Protein AF-B6IUE6-F1 (afdb_monomer)

Mean predicted aligned error: 10.52 Å

Structure (mmCIF, N/CA/C/O backbone):
data_AF-B6IUE6-F1
#
_entry.id   AF-B6IUE6-F1
#
loop_
_atom_site.group_PDB
_atom_site.id
_atom_site.type_symbol
_atom_site.label_atom_id
_atom_site.label_alt_id
_atom_site.label_comp_id
_atom_site.label_asym_id
_atom_site.label_entity_id
_atom_site.label_seq_id
_atom_site.pdbx_PDB_ins_code
_atom_site.Cartn_x
_atom_site.Cartn_y
_atom_site.Cartn_z
_atom_site.occupancy
_atom_site.B_iso_or_equiv
_atom_site.auth_seq_id
_atom_site.auth_comp_id
_atom_site.auth_asym_id
_atom_site.auth_atom_id
_atom_site.pdbx_PDB_model_num
ATOM 1 N N . MET A 1 1 ? -23.388 15.166 -6.221 1.00 40.94 1 MET A N 1
ATOM 2 C CA . MET A 1 1 ? -22.975 15.016 -4.808 1.00 40.94 1 MET A CA 1
ATOM 3 C C . MET A 1 1 ? -22.709 13.543 -4.560 1.00 40.94 1 MET A C 1
ATOM 5 O O . MET A 1 1 ? -23.530 12.740 -4.984 1.00 40.94 1 MET A O 1
ATOM 9 N N . ALA A 1 2 ? -21.575 13.175 -3.961 1.00 52.16 2 ALA A N 1
ATOM 10 C CA . ALA A 1 2 ? -21.320 11.782 -3.601 1.00 52.16 2 ALA A CA 1
ATOM 11 C C . ALA A 1 2 ? -22.288 11.379 -2.479 1.00 52.16 2 ALA A C 1
ATOM 13 O O . ALA A 1 2 ? -22.253 11.946 -1.390 1.00 52.16 2 ALA A O 1
ATOM 14 N N . THR A 1 3 ? -23.199 10.455 -2.763 1.00 65.00 3 THR A N 1
ATOM 15 C CA . THR A 1 3 ? -24.141 9.919 -1.778 1.00 65.00 3 THR A CA 1
ATOM 16 C C . THR A 1 3 ? -23.423 8.906 -0.896 1.00 65.00 3 THR A C 1
ATOM 18 O O . THR A 1 3 ? -23.023 7.846 -1.374 1.00 65.00 3 THR A O 1
ATOM 21 N N . VAL A 1 4 ? -23.257 9.222 0.389 1.00 70.12 4 VAL A N 1
ATOM 22 C CA . VA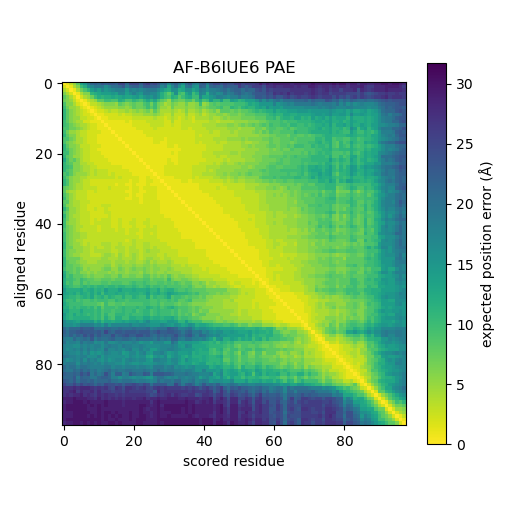L A 1 4 ? -22.738 8.274 1.382 1.00 70.12 4 VAL A CA 1
ATOM 23 C C . VAL A 1 4 ? -23.863 7.301 1.738 1.00 70.12 4 VAL A C 1
ATOM 25 O O . VAL A 1 4 ? -24.804 7.660 2.442 1.00 70.12 4 VAL A O 1
ATOM 28 N N . SER A 1 5 ? -23.803 6.077 1.211 1.00 73.69 5 SER A N 1
ATOM 29 C CA . SER A 1 5 ? -24.736 5.005 1.572 1.00 73.69 5 SER A CA 1
ATOM 30 C C . SER A 1 5 ? -24.255 4.289 2.835 1.00 73.69 5 SER A C 1
ATOM 32 O O . SER A 1 5 ? -23.085 3.918 2.921 1.00 73.69 5 SER A O 1
ATOM 34 N N . ASN A 1 6 ? -25.150 4.049 3.794 1.00 78.31 6 ASN A N 1
ATOM 35 C CA . ASN A 1 6 ? -24.846 3.217 4.958 1.00 78.31 6 ASN A CA 1
ATOM 36 C C . ASN A 1 6 ? -24.745 1.742 4.527 1.00 78.31 6 ASN A C 1
ATOM 38 O O . ASN A 1 6 ? -25.667 1.218 3.901 1.00 78.31 6 ASN A O 1
ATOM 42 N N . PHE A 1 7 ? -23.625 1.088 4.843 1.00 80.88 7 PHE A N 1
ATOM 43 C CA . PHE A 1 7 ? -23.363 -0.306 4.497 1.00 80.88 7 PHE A CA 1
ATOM 44 C C . PHE A 1 7 ? -23.061 -1.117 5.762 1.00 80.88 7 PHE A C 1
ATOM 46 O O . PHE A 1 7 ? -22.025 -0.937 6.402 1.00 80.88 7 PHE A O 1
ATOM 53 N N . ALA A 1 8 ? -23.976 -2.017 6.128 1.00 85.06 8 ALA A N 1
ATOM 54 C CA . ALA A 1 8 ? -23.838 -2.851 7.316 1.00 85.06 8 ALA A CA 1
ATOM 55 C C . ALA A 1 8 ? -22.948 -4.075 7.033 1.00 85.06 8 ALA A C 1
ATOM 57 O O . ALA A 1 8 ? -23.392 -5.069 6.459 1.00 85.06 8 ALA A O 1
ATOM 58 N N . LEU A 1 9 ? -21.687 -4.007 7.463 1.00 86.50 9 LEU A N 1
ATOM 59 C CA . LEU A 1 9 ? -20.733 -5.117 7.402 1.00 86.50 9 LEU A CA 1
ATOM 60 C C . LEU A 1 9 ? -20.879 -6.037 8.617 1.00 86.50 9 LEU A C 1
ATOM 62 O O . LEU A 1 9 ? -20.965 -5.573 9.754 1.00 86.50 9 LEU A O 1
ATOM 66 N N . ARG A 1 10 ? -20.831 -7.354 8.390 1.00 92.25 10 ARG A N 1
ATOM 67 C CA . ARG A 1 10 ? -20.633 -8.326 9.471 1.00 92.25 10 ARG A CA 1
ATOM 68 C C . ARG A 1 10 ? -19.154 -8.663 9.574 1.00 92.25 10 ARG A C 1
ATOM 70 O O . ARG A 1 10 ? -18.578 -9.214 8.643 1.00 92.25 10 ARG A O 1
ATOM 77 N N . VAL A 1 11 ? -18.566 -8.329 10.714 1.00 92.50 11 VAL A N 1
ATOM 78 C CA . VAL A 1 11 ? -17.150 -8.547 11.013 1.00 92.50 11 VAL A CA 1
ATOM 79 C C . VAL A 1 11 ? -17.060 -9.471 12.231 1.00 92.50 11 VAL A C 1
ATOM 81 O O . VAL A 1 11 ? -17.799 -9.246 13.195 1.00 92.50 11 VAL A O 1
ATOM 84 N N . PRO A 1 12 ? -16.204 -10.510 12.215 1.00 97.25 12 PRO A N 1
ATOM 85 C CA . PRO A 1 12 ? -15.981 -11.356 13.383 1.00 97.25 12 PRO A CA 1
ATOM 86 C C . PRO A 1 12 ? -15.592 -10.535 14.629 1.00 97.25 12 PRO A C 1
ATOM 88 O O . PRO A 1 12 ? -14.873 -9.543 14.490 1.00 97.25 12 PRO A O 1
ATOM 91 N N . PRO A 1 13 ? -16.009 -10.932 15.850 1.00 96.50 13 PRO A N 1
ATOM 92 C CA . PRO A 1 13 ? -15.766 -10.143 17.061 1.00 96.50 13 PRO A CA 1
ATOM 93 C C . PRO A 1 13 ? -14.290 -9.829 17.328 1.00 96.50 13 PRO A C 1
ATOM 95 O O . PRO A 1 13 ? -13.974 -8.699 17.686 1.00 96.50 13 PRO A O 1
ATOM 98 N N . SER A 1 14 ? -13.391 -10.792 17.095 1.00 97.38 14 SER A N 1
ATOM 99 C CA . SER A 1 14 ? -11.942 -10.610 17.264 1.00 97.38 14 SER A CA 1
ATOM 100 C C . SER A 1 14 ? -11.380 -9.530 16.338 1.00 97.38 14 SER A C 1
ATOM 102 O O . SER A 1 14 ? -10.647 -8.654 16.780 1.00 97.38 14 SER A O 1
ATOM 104 N N . MET A 1 15 ? -11.789 -9.529 15.068 1.00 96.31 15 MET A N 1
ATOM 105 C CA . MET A 1 15 ? -11.379 -8.504 14.103 1.00 96.31 15 MET A CA 1
ATOM 106 C C . MET A 1 15 ? -11.980 -7.136 14.430 1.00 96.31 15 MET A C 1
ATOM 108 O O . MET A 1 15 ? -11.332 -6.111 14.246 1.00 96.31 15 MET A O 1
ATOM 112 N N . MET A 1 16 ? -13.224 -7.098 14.916 1.00 96.38 16 MET A N 1
ATOM 113 C CA . MET A 1 16 ? -13.844 -5.846 15.352 1.00 96.38 16 MET A CA 1
ATOM 114 C C . MET A 1 16 ? -13.114 -5.251 16.562 1.00 96.38 16 MET A C 1
ATOM 116 O O . MET A 1 16 ? -12.995 -4.032 16.659 1.00 96.38 16 MET A O 1
ATOM 120 N N . GLN A 1 17 ? -12.622 -6.091 17.474 1.00 97.56 17 GLN A N 1
ATOM 121 C CA . GLN A 1 17 ? -11.795 -5.647 18.591 1.00 97.56 17 GLN A CA 1
ATOM 122 C C . GLN A 1 17 ? -10.482 -5.029 18.092 1.00 97.56 17 GLN A C 1
ATOM 124 O O . GLN A 1 17 ? -10.185 -3.890 18.441 1.00 97.56 17 GLN A O 1
ATOM 129 N N . GLU A 1 18 ? -9.767 -5.713 17.201 1.00 96.81 18 GLU A N 1
ATOM 130 C CA . GLU A 1 18 ? -8.519 -5.205 16.618 1.00 96.81 18 GLU A CA 1
ATOM 131 C C . GLU A 1 18 ? -8.722 -3.882 15.856 1.00 96.81 18 GLU A C 1
ATOM 133 O O . GLU A 1 18 ? -7.954 -2.936 16.025 1.00 96.81 18 GLU A O 1
ATOM 138 N N . LEU A 1 19 ? -9.799 -3.768 15.067 1.00 96.25 19 LEU A N 1
ATOM 139 C CA . LEU A 1 19 ? -10.149 -2.529 14.365 1.00 96.25 19 LEU A CA 1
ATOM 140 C C . LEU A 1 19 ? -10.402 -1.365 15.326 1.00 96.25 19 LEU A C 1
ATOM 142 O O . LEU A 1 19 ? -10.020 -0.239 15.018 1.00 96.25 19 LEU A O 1
ATOM 146 N N . LYS A 1 20 ? -11.044 -1.614 16.472 1.00 97.00 20 LYS A N 1
ATOM 147 C CA . LYS A 1 20 ? -11.284 -0.582 17.491 1.00 97.00 20 LYS A CA 1
ATOM 148 C C . LYS A 1 20 ? -9.987 -0.139 18.153 1.00 97.00 20 LYS A C 1
ATOM 150 O O . LYS A 1 20 ? -9.740 1.058 18.214 1.00 97.00 20 LYS A O 1
ATOM 155 N N . GLU A 1 21 ? -9.157 -1.087 18.583 1.00 98.00 21 GLU A N 1
ATOM 156 C CA . GLU A 1 21 ? -7.851 -0.795 19.188 1.00 98.00 21 GLU A CA 1
ATOM 157 C C . GLU A 1 21 ? -6.952 -0.015 18.223 1.00 98.00 21 GLU A C 1
ATOM 159 O O . GLU A 1 21 ? -6.229 0.896 18.625 1.00 98.00 21 GLU A O 1
ATOM 164 N N . ARG A 1 22 ? -7.004 -0.350 16.930 1.00 97.62 22 ARG A N 1
ATOM 165 C CA . ARG A 1 22 ? -6.267 0.376 15.897 1.00 97.62 22 ARG A CA 1
ATOM 166 C C . ARG A 1 22 ? -6.833 1.773 15.656 1.00 97.62 22 ARG A C 1
ATOM 168 O O . ARG A 1 22 ? -6.062 2.719 15.580 1.00 97.62 22 ARG A O 1
ATOM 175 N N . ALA A 1 23 ? -8.154 1.903 15.556 1.00 97.44 23 ALA A N 1
ATOM 176 C CA . ALA A 1 23 ? -8.803 3.193 15.357 1.00 97.44 23 ALA A CA 1
ATOM 177 C C . ALA A 1 23 ? -8.534 4.154 16.528 1.00 97.44 23 ALA A C 1
ATOM 179 O O . ALA A 1 23 ? -8.305 5.334 16.298 1.00 97.44 23 ALA A O 1
ATOM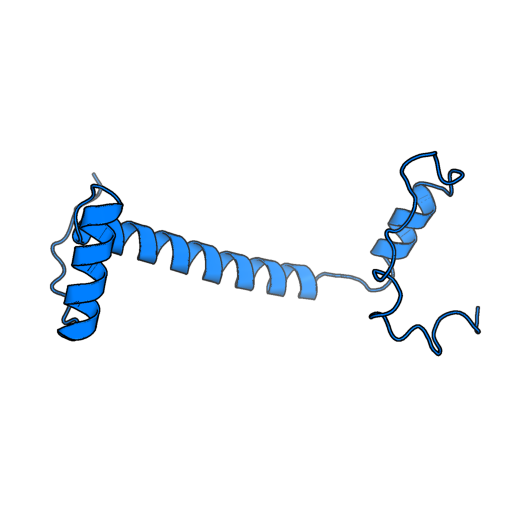 180 N N . GLU A 1 24 ? -8.494 3.644 17.762 1.00 97.62 24 GLU A N 1
ATOM 181 C CA . GLU A 1 24 ? -8.130 4.419 18.952 1.00 97.62 24 GLU A CA 1
ATOM 182 C C . GLU A 1 24 ? -6.676 4.909 18.898 1.00 97.62 24 GLU A C 1
ATOM 184 O O . GLU A 1 24 ? -6.430 6.094 19.103 1.00 97.62 24 GLU A O 1
ATOM 189 N N . LYS A 1 25 ? -5.722 4.030 18.554 1.00 97.50 25 LYS A N 1
ATOM 1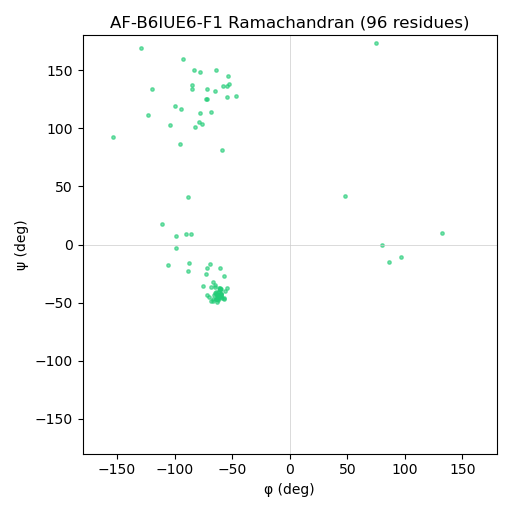90 C CA . LYS A 1 25 ? -4.301 4.398 18.388 1.00 97.50 25 LYS A CA 1
ATOM 191 C C . LYS A 1 25 ? -4.080 5.442 17.295 1.00 97.50 25 LYS A C 1
ATOM 193 O O . LYS A 1 25 ? -3.218 6.299 17.446 1.00 97.50 25 LYS A O 1
ATOM 198 N N . ASP A 1 26 ? -4.847 5.347 16.213 1.00 95.62 26 ASP A N 1
ATOM 199 C CA . ASP A 1 26 ? -4.755 6.242 15.059 1.00 95.62 26 ASP A CA 1
ATOM 200 C C . ASP A 1 26 ? -5.687 7.473 15.203 1.00 95.62 26 ASP A C 1
ATOM 202 O O . ASP A 1 26 ? -5.874 8.213 14.237 1.00 95.62 26 ASP A O 1
ATOM 206 N N . GLU A 1 27 ? -6.297 7.682 16.382 1.00 97.25 27 GLU A N 1
ATOM 207 C CA . GLU A 1 27 ? -7.226 8.781 16.707 1.00 97.25 27 GLU A CA 1
ATOM 208 C C . GLU A 1 27 ? -8.330 8.994 15.651 1.00 97.25 27 GLU A C 1
ATOM 210 O O . GLU A 1 27 ? -8.697 10.112 15.278 1.00 97.25 27 GLU A O 1
ATOM 215 N N . THR A 1 28 ? -8.884 7.893 15.146 1.00 97.00 28 THR A N 1
ATOM 216 C CA . THR A 1 28 ? -9.867 7.883 14.062 1.00 97.00 28 THR A CA 1
ATOM 217 C C . THR A 1 28 ? -11.099 7.049 14.412 1.00 97.00 28 THR A C 1
ATOM 219 O O . THR A 1 28 ? -11.140 6.307 15.392 1.00 97.00 28 THR A O 1
ATOM 222 N N . SER A 1 29 ? -12.153 7.154 13.602 1.00 96.00 29 SER A N 1
ATOM 223 C CA . SER A 1 29 ? -13.308 6.260 13.730 1.00 96.00 29 SER A CA 1
ATOM 224 C C . SER A 1 29 ? -13.070 4.936 13.001 1.00 96.00 29 SER A C 1
ATOM 226 O O . SER A 1 29 ? -12.435 4.891 11.948 1.00 96.00 29 SER A O 1
ATOM 228 N N . VAL A 1 30 ? -13.683 3.852 13.489 1.00 94.38 30 VAL A N 1
ATOM 229 C CA . VAL A 1 30 ? -13.649 2.539 12.812 1.00 94.38 30 VAL A CA 1
ATOM 230 C C . VAL A 1 30 ? -14.126 2.638 11.357 1.00 94.38 30 VAL A C 1
ATOM 232 O O . VAL A 1 30 ? -13.556 2.006 10.473 1.00 94.38 30 VAL A O 1
ATOM 235 N N . ASN A 1 31 ? -15.131 3.472 11.076 1.00 92.38 31 ASN A N 1
ATOM 236 C CA . ASN A 1 31 ? -15.620 3.669 9.711 1.00 92.38 31 ASN A CA 1
ATOM 237 C C . ASN A 1 31 ? -14.571 4.332 8.811 1.00 92.38 31 ASN A C 1
ATOM 239 O O . ASN A 1 31 ? -14.385 3.893 7.679 1.00 92.38 31 ASN A O 1
ATOM 243 N N . GLN A 1 32 ? -13.879 5.365 9.296 1.00 93.62 32 GLN A N 1
ATOM 244 C CA . GLN A 1 32 ? -12.803 6.010 8.539 1.00 93.62 32 GLN A CA 1
ATOM 245 C C . GLN A 1 32 ? -11.640 5.047 8.303 1.00 93.62 32 GLN A C 1
ATOM 247 O O . GLN A 1 32 ? -11.170 4.949 7.170 1.00 93.62 32 GLN A O 1
ATOM 252 N N . LEU A 1 33 ? -11.256 4.274 9.324 1.00 95.19 33 LEU A N 1
ATOM 253 C CA . LEU A 1 33 ? -10.237 3.234 9.202 1.00 95.19 33 LEU A CA 1
ATOM 254 C C . LEU A 1 33 ? -10.605 2.208 8.116 1.00 95.19 33 LEU A C 1
ATOM 256 O O . LEU A 1 33 ? -9.786 1.904 7.252 1.00 95.19 33 LEU A O 1
ATOM 260 N N . ILE A 1 34 ? -11.850 1.718 8.104 1.00 93.69 34 ILE A N 1
ATOM 261 C CA . ILE A 1 34 ? -12.338 0.777 7.082 1.00 93.69 34 ILE A CA 1
ATOM 262 C C . ILE A 1 34 ? -12.299 1.409 5.685 1.00 93.69 34 ILE A C 1
ATOM 264 O O . ILE A 1 34 ? -11.842 0.774 4.736 1.00 93.69 34 ILE A O 1
ATOM 268 N N . VAL A 1 35 ? -12.756 2.655 5.539 1.00 93.38 35 VAL A N 1
ATOM 269 C CA . VAL A 1 35 ? -12.743 3.359 4.247 1.00 93.38 35 VAL A CA 1
ATOM 270 C C . VAL A 1 35 ? -11.312 3.539 3.733 1.00 93.38 35 VAL A C 1
ATOM 272 O O . VAL A 1 35 ? -11.056 3.280 2.555 1.00 93.38 35 VAL A O 1
ATOM 275 N N . MET A 1 36 ? -10.372 3.917 4.603 1.00 95.25 36 MET A N 1
ATOM 276 C CA . MET A 1 36 ? -8.953 4.028 4.257 1.00 95.25 36 MET A CA 1
ATOM 277 C C . MET A 1 36 ? -8.366 2.678 3.843 1.00 95.25 36 MET A C 1
ATOM 279 O O . MET A 1 36 ? -7.754 2.587 2.781 1.00 95.25 36 MET A O 1
ATOM 283 N N . ALA A 1 37 ? -8.622 1.617 4.611 1.00 95.06 37 ALA A N 1
ATOM 284 C CA . ALA A 1 37 ? -8.146 0.273 4.292 1.00 95.06 37 ALA A CA 1
ATOM 285 C C . ALA A 1 37 ? -8.695 -0.238 2.945 1.00 95.06 37 ALA A C 1
ATOM 287 O O . ALA A 1 37 ? -7.976 -0.874 2.173 1.00 95.06 37 ALA A O 1
ATOM 288 N N . ILE A 1 38 ? -9.958 0.067 2.619 1.00 95.50 38 ILE A N 1
ATOM 289 C CA . ILE A 1 38 ? -10.547 -0.252 1.309 1.00 95.50 38 ILE A CA 1
ATOM 290 C C . ILE A 1 38 ? -9.833 0.522 0.198 1.00 95.50 38 ILE A C 1
ATOM 292 O O . ILE A 1 38 ? -9.471 -0.071 -0.821 1.00 95.50 38 ILE A O 1
ATOM 296 N N . ALA A 1 39 ? -9.619 1.828 0.378 1.00 96.88 39 ALA A N 1
ATOM 297 C CA . ALA A 1 39 ? -8.918 2.653 -0.602 1.00 96.88 39 ALA A CA 1
ATOM 298 C C . ALA A 1 39 ? -7.492 2.134 -0.854 1.00 96.88 39 ALA A C 1
ATOM 300 O O . ALA A 1 39 ? -7.091 1.978 -2.009 1.00 96.88 39 ALA A O 1
ATOM 301 N N . GLU A 1 40 ? -6.768 1.784 0.208 1.00 97.50 40 GLU A N 1
ATOM 302 C CA . GLU A 1 40 ? -5.430 1.198 0.137 1.00 97.50 40 GLU A CA 1
ATOM 303 C C . GLU A 1 40 ? -5.440 -0.152 -0.590 1.00 97.50 40 GLU A C 1
ATOM 305 O O . GLU A 1 40 ? -4.666 -0.363 -1.527 1.00 97.50 40 GLU A O 1
ATOM 310 N N . LYS A 1 41 ? -6.370 -1.053 -0.245 1.00 97.81 41 LYS A N 1
ATOM 311 C CA . LYS A 1 41 ? -6.492 -2.354 -0.914 1.00 97.81 41 LYS A CA 1
ATOM 312 C C . LYS A 1 41 ? -6.770 -2.194 -2.407 1.00 97.81 41 LYS A C 1
ATOM 314 O O . LYS A 1 41 ? -6.169 -2.901 -3.217 1.00 97.81 41 LYS A O 1
ATOM 319 N N . LEU A 1 42 ? -7.655 -1.272 -2.784 1.00 98.31 42 LEU A N 1
ATOM 320 C CA . LEU A 1 42 ? -7.948 -0.977 -4.186 1.00 98.31 42 LEU A CA 1
ATOM 321 C C . LEU A 1 42 ? -6.728 -0.393 -4.907 1.00 98.31 42 LEU A C 1
ATOM 323 O O . LEU A 1 42 ? -6.448 -0.798 -6.035 1.00 98.31 42 LEU A O 1
ATOM 327 N N . ALA A 1 43 ? -5.984 0.511 -4.268 1.00 98.19 43 ALA A N 1
ATOM 328 C CA . ALA A 1 43 ? -4.752 1.063 -4.824 1.00 98.19 43 ALA A CA 1
ATOM 329 C C . ALA A 1 43 ? -3.702 -0.035 -5.060 1.00 98.19 43 ALA A C 1
ATOM 331 O O . ALA A 1 43 ? -3.122 -0.108 -6.146 1.00 98.19 43 ALA A O 1
ATOM 332 N N . ALA A 1 44 ? -3.521 -0.944 -4.098 1.00 98.31 44 ALA A N 1
ATOM 333 C CA . ALA A 1 44 ? -2.609 -2.078 -4.216 1.00 98.31 44 ALA A CA 1
ATOM 334 C C . ALA A 1 44 ? -3.008 -3.027 -5.360 1.00 98.31 44 ALA A C 1
ATOM 336 O O . ALA A 1 44 ? -2.168 -3.409 -6.178 1.00 98.31 44 ALA A O 1
ATOM 337 N N . LEU A 1 45 ? -4.296 -3.376 -5.467 1.00 98.31 45 LEU A N 1
ATOM 338 C CA . LEU A 1 45 ? -4.799 -4.246 -6.536 1.00 98.31 45 LEU A CA 1
ATOM 339 C C . LEU A 1 45 ? -4.621 -3.616 -7.924 1.00 98.31 45 LEU A C 1
ATOM 341 O O . LEU A 1 45 ? -4.092 -4.273 -8.820 1.00 98.31 45 LEU A O 1
ATOM 345 N N . ARG A 1 46 ? -4.972 -2.334 -8.081 1.00 97.94 46 ARG A N 1
ATOM 346 C CA . ARG A 1 46 ? -4.778 -1.594 -9.340 1.00 97.94 46 ARG A CA 1
ATOM 347 C C . ARG A 1 46 ? -3.308 -1.481 -9.721 1.00 97.94 46 ARG A C 1
ATOM 349 O O . ARG A 1 46 ? -2.961 -1.629 -10.887 1.00 97.94 46 ARG A O 1
ATOM 356 N N . THR A 1 47 ? -2.440 -1.241 -8.742 1.00 98.06 47 THR A N 1
ATOM 357 C CA . THR A 1 47 ? -0.990 -1.162 -8.964 1.00 98.06 47 THR A CA 1
ATOM 358 C C . THR A 1 47 ? -0.446 -2.493 -9.473 1.00 98.06 47 THR A C 1
ATOM 360 O O . THR A 1 47 ? 0.309 -2.525 -10.443 1.00 98.06 47 THR A O 1
ATOM 363 N N . ARG A 1 48 ? -0.886 -3.607 -8.877 1.00 97.88 48 ARG A N 1
ATOM 364 C CA . ARG A 1 48 ? -0.521 -4.953 -9.331 1.00 97.88 48 ARG A CA 1
ATOM 365 C C . ARG A 1 48 ? -0.946 -5.202 -10.781 1.00 97.88 48 ARG A C 1
ATOM 367 O O . ARG A 1 48 ? -0.145 -5.689 -11.575 1.00 97.88 48 ARG A O 1
ATOM 374 N N . GLU A 1 49 ? -2.178 -4.845 -11.137 1.00 97.75 49 GLU A N 1
ATOM 375 C CA . GLU A 1 49 ? -2.683 -4.963 -12.513 1.00 97.75 49 GLU A CA 1
ATOM 376 C C . GLU A 1 49 ? -1.899 -4.081 -13.491 1.00 97.75 49 GLU A C 1
ATOM 378 O O . GLU A 1 49 ? -1.507 -4.540 -14.564 1.00 97.75 49 GLU A O 1
ATOM 383 N N . TYR A 1 50 ? -1.604 -2.839 -13.104 1.00 97.44 50 TYR A N 1
ATOM 384 C CA . TYR A 1 50 ? -0.796 -1.926 -13.906 1.00 97.44 50 TYR A CA 1
ATOM 385 C C . TYR A 1 50 ? 0.585 -2.512 -14.223 1.00 97.44 50 TYR A C 1
ATOM 387 O O . TYR A 1 50 ? 1.010 -2.484 -15.381 1.00 97.44 50 TYR A O 1
ATOM 395 N N . PHE A 1 51 ? 1.276 -3.077 -13.227 1.00 96.94 51 PHE A N 1
ATOM 396 C CA . PHE A 1 51 ? 2.575 -3.709 -13.450 1.00 96.94 51 PHE A CA 1
ATOM 397 C C . PHE A 1 51 ? 2.480 -4.933 -14.358 1.00 96.94 51 PHE A C 1
ATOM 399 O O . PHE A 1 51 ? 3.307 -5.056 -15.256 1.00 96.94 51 PHE A O 1
ATOM 406 N N . ALA A 1 52 ? 1.454 -5.774 -14.211 1.00 97.12 52 ALA A N 1
ATOM 407 C CA . ALA A 1 52 ? 1.243 -6.911 -15.109 1.00 97.12 52 ALA A CA 1
ATOM 408 C C . ALA A 1 52 ? 1.052 -6.459 -16.572 1.00 97.12 52 ALA A C 1
ATOM 410 O O . ALA A 1 52 ? 1.700 -6.975 -17.482 1.00 97.12 52 ALA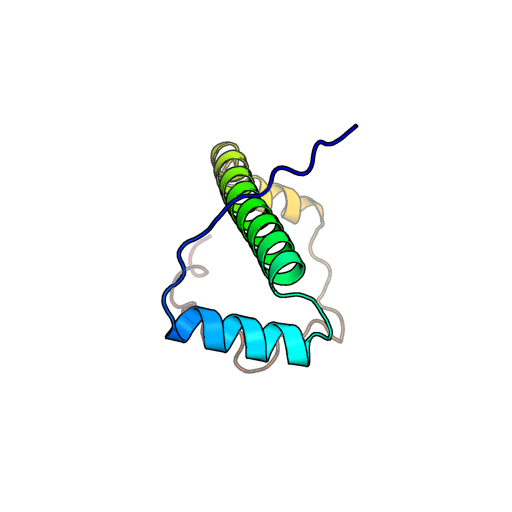 A O 1
ATOM 411 N N . LEU A 1 53 ? 0.231 -5.429 -16.806 1.00 97.31 53 LEU A N 1
ATOM 412 C CA . LEU A 1 53 ? 0.021 -4.849 -18.140 1.00 97.31 53 LEU A CA 1
ATOM 413 C C . LEU A 1 53 ? 1.272 -4.156 -18.693 1.00 97.31 53 LEU A C 1
ATOM 415 O O . LEU A 1 53 ? 1.489 -4.100 -19.905 1.00 97.31 53 LEU A O 1
ATOM 419 N N . ARG A 1 54 ? 2.094 -3.563 -17.825 1.00 94.94 54 ARG A N 1
ATOM 420 C CA . ARG A 1 54 ? 3.369 -2.961 -18.224 1.00 94.94 54 ARG A CA 1
ATOM 421 C C . ARG A 1 54 ? 4.396 -4.032 -18.583 1.00 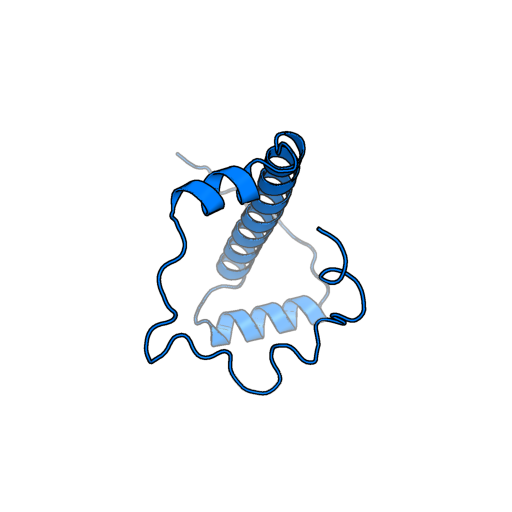94.94 54 ARG A C 1
ATOM 423 O O . ARG A 1 54 ? 5.041 -3.893 -19.614 1.00 94.94 54 ARG A O 1
ATOM 430 N N . GLN A 1 55 ? 4.492 -5.098 -17.793 1.00 94.81 55 GLN A N 1
ATOM 431 C CA . GLN A 1 55 ? 5.360 -6.243 -18.054 1.00 94.81 55 GLN A CA 1
ATOM 432 C C . GLN A 1 55 ? 5.007 -6.920 -19.381 1.00 94.81 55 GLN A C 1
ATOM 434 O O . GLN A 1 55 ? 5.904 -7.220 -20.156 1.00 94.81 55 GLN A O 1
ATOM 439 N N . ALA A 1 56 ? 3.718 -7.094 -19.691 1.00 95.25 56 ALA A N 1
ATOM 440 C CA . ALA A 1 56 ? 3.277 -7.689 -20.9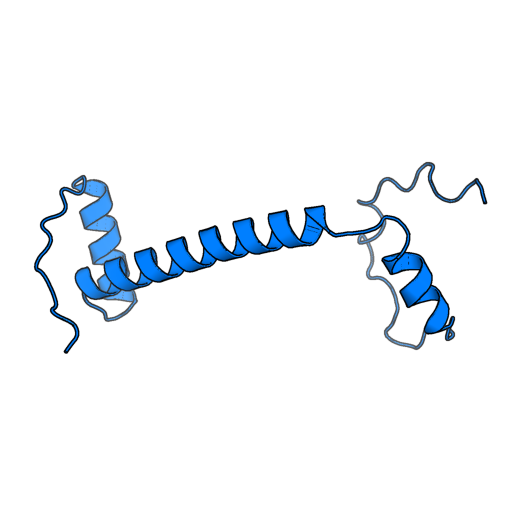57 1.00 95.25 56 ALA A CA 1
ATOM 441 C C . ALA A 1 56 ? 3.722 -6.899 -22.206 1.00 95.25 56 ALA A C 1
ATOM 443 O O . ALA A 1 56 ? 3.753 -7.445 -23.304 1.00 95.25 56 ALA A O 1
ATOM 444 N N . ARG A 1 57 ? 4.059 -5.613 -22.044 1.00 94.44 57 ARG A N 1
ATOM 445 C CA . ARG A 1 57 ? 4.578 -4.738 -23.107 1.00 94.44 57 ARG A CA 1
ATOM 446 C C . ARG A 1 57 ? 6.100 -4.594 -23.075 1.00 94.44 57 ARG A C 1
ATOM 448 O O . ARG A 1 57 ? 6.647 -3.877 -23.908 1.00 94.44 57 ARG A O 1
ATOM 455 N N . ALA A 1 58 ? 6.776 -5.197 -22.099 1.00 94.00 58 ALA A N 1
ATOM 456 C CA . ALA A 1 58 ? 8.221 -5.109 -21.987 1.00 94.00 58 ALA A CA 1
ATOM 457 C C . ALA A 1 58 ? 8.880 -5.939 -23.092 1.00 94.00 58 ALA A C 1
ATOM 459 O O . ALA A 1 58 ? 8.511 -7.090 -23.325 1.00 94.00 58 ALA A O 1
ATOM 460 N N . VAL A 1 59 ? 9.876 -5.355 -23.753 1.00 94.81 59 VAL A N 1
ATOM 461 C CA . VAL A 1 59 ? 10.717 -6.058 -24.719 1.00 94.81 59 VAL A CA 1
ATOM 462 C C . VAL A 1 59 ? 12.022 -6.430 -24.013 1.00 94.81 59 VAL A C 1
ATOM 464 O O . VAL A 1 59 ? 12.734 -5.533 -23.552 1.00 94.81 59 VAL A O 1
ATOM 467 N N . PRO A 1 60 ? 12.364 -7.726 -23.902 1.00 91.25 60 PRO A N 1
ATOM 468 C CA . PRO A 1 60 ? 13.642 -8.142 -23.333 1.00 91.25 60 PRO A CA 1
ATOM 469 C C . PRO A 1 60 ? 14.825 -7.447 -24.027 1.00 91.25 60 PRO A C 1
ATOM 471 O O . PRO A 1 60 ? 14.836 -7.276 -25.252 1.00 91.25 60 PRO A O 1
ATOM 474 N N . GLY A 1 61 ? 15.817 -7.008 -23.253 1.00 91.75 61 GLY A N 1
ATOM 475 C CA . GLY A 1 61 ? 16.985 -6.302 -23.779 1.00 91.75 61 GLY A CA 1
ATOM 476 C C . GLY A 1 61 ? 16.817 -4.786 -23.947 1.00 91.75 61 GLY A C 1
ATOM 477 O O . GLY A 1 61 ? 17.817 -4.103 -24.155 1.00 91.75 61 GLY A O 1
ATOM 478 N N . ASP A 1 62 ? 15.598 -4.222 -23.909 1.00 93.94 62 ASP A N 1
ATOM 479 C CA . ASP A 1 62 ? 15.421 -2.759 -24.036 1.00 93.94 62 ASP A CA 1
ATOM 480 C C . ASP A 1 62 ? 16.038 -2.003 -22.862 1.00 93.94 62 ASP A C 1
ATOM 482 O O . ASP A 1 62 ? 16.570 -0.906 -23.041 1.00 93.94 62 ASP A O 1
ATOM 486 N N . PHE A 1 63 ? 15.973 -2.589 -21.668 1.00 90.69 63 PHE A N 1
ATOM 487 C CA . PHE A 1 63 ? 16.525 -1.982 -20.468 1.00 90.69 63 PHE A CA 1
ATOM 488 C C . PHE A 1 63 ? 18.052 -1.901 -20.550 1.00 90.69 63 PHE A C 1
ATOM 490 O O . PHE A 1 63 ? 18.620 -0.826 -20.383 1.00 90.69 63 PHE A O 1
ATOM 497 N N . GLU A 1 64 ? 18.706 -2.999 -20.920 1.00 92.19 64 GLU A N 1
ATOM 498 C CA . GLU A 1 64 ? 20.153 -3.090 -21.106 1.00 92.19 64 GLU A CA 1
ATOM 499 C C . GLU A 1 64 ? 20.622 -2.151 -22.225 1.00 92.19 64 GLU A C 1
ATOM 501 O O . GLU A 1 64 ? 21.584 -1.403 -22.050 1.00 92.19 64 GLU A O 1
ATOM 506 N N . ARG A 1 65 ? 19.895 -2.105 -23.354 1.00 93.44 65 ARG A N 1
ATOM 507 C CA . ARG A 1 65 ? 20.171 -1.157 -24.449 1.00 93.44 65 ARG A CA 1
ATOM 508 C C . ARG A 1 65 ? 20.048 0.296 -24.006 1.00 93.44 65 ARG A C 1
ATOM 510 O O . ARG A 1 65 ? 20.819 1.135 -24.467 1.00 93.44 65 ARG A O 1
ATOM 517 N N . LEU A 1 66 ? 19.060 0.617 -23.171 1.00 91.56 66 LEU A N 1
ATOM 518 C CA . LEU A 1 66 ? 18.889 1.962 -22.629 1.00 91.56 66 LEU A CA 1
ATOM 519 C C . LEU A 1 66 ? 20.043 2.317 -21.688 1.00 91.56 66 LEU A C 1
ATOM 521 O O . LEU A 1 66 ? 20.614 3.3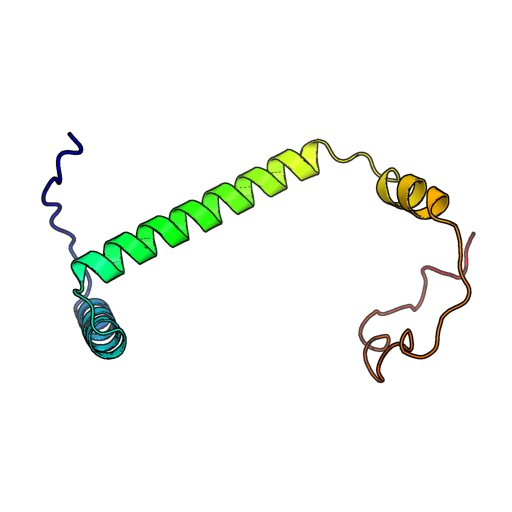96 -21.831 1.00 91.56 66 LEU A O 1
ATOM 525 N N . LEU A 1 67 ? 20.411 1.414 -20.776 1.00 90.12 67 LEU A N 1
ATOM 526 C CA . LEU A 1 67 ? 21.521 1.613 -19.843 1.00 90.12 67 LEU A CA 1
ATOM 527 C C . LEU A 1 67 ? 22.859 1.791 -20.565 1.00 90.12 67 LEU A C 1
ATOM 529 O O . LEU A 1 67 ? 23.613 2.695 -20.221 1.00 90.12 67 LEU A O 1
ATOM 533 N N . ALA A 1 68 ? 23.122 1.019 -21.622 1.00 90.25 68 ALA A N 1
ATOM 534 C CA . ALA A 1 68 ? 24.341 1.151 -22.419 1.00 90.25 68 ALA A CA 1
ATOM 535 C C . ALA A 1 68 ? 24.529 2.564 -23.010 1.00 90.25 68 ALA A C 1
ATOM 537 O O . ALA A 1 68 ? 25.659 3.003 -23.216 1.00 90.25 68 ALA A O 1
ATOM 538 N N . LYS A 1 69 ? 23.438 3.314 -23.242 1.00 91.69 69 LYS A N 1
ATOM 539 C CA . LYS A 1 69 ? 23.507 4.708 -23.720 1.00 91.69 69 LYS A CA 1
ATOM 540 C C . LYS A 1 69 ? 23.987 5.692 -22.657 1.00 91.69 69 LYS A C 1
ATOM 542 O O . LYS A 1 69 ? 24.498 6.745 -23.024 1.00 91.69 69 LYS A O 1
ATOM 547 N N . ALA A 1 70 ? 23.807 5.385 -21.373 1.00 86.12 70 ALA A N 1
ATOM 548 C CA . ALA A 1 70 ? 24.297 6.234 -20.291 1.00 86.12 70 ALA A CA 1
ATOM 549 C C . ALA A 1 70 ? 25.837 6.220 -20.193 1.00 86.12 70 ALA A C 1
ATOM 551 O O . ALA A 1 70 ? 26.418 7.134 -19.611 1.00 86.12 70 ALA A O 1
ATOM 552 N N . GLY A 1 71 ? 26.493 5.228 -20.812 1.00 79.06 71 GLY A N 1
ATOM 553 C CA . GLY A 1 71 ? 27.938 5.025 -20.748 1.00 79.06 71 GLY A CA 1
ATOM 554 C C . GLY A 1 71 ? 28.396 4.456 -19.401 1.00 79.06 71 GLY A C 1
ATOM 555 O O . GLY A 1 71 ? 27.616 4.321 -18.462 1.00 79.06 71 GLY A O 1
ATOM 556 N N . GLY A 1 72 ? 29.680 4.106 -19.309 1.00 79.19 72 GLY A N 1
ATOM 557 C CA . GLY A 1 72 ? 30.318 3.677 -18.064 1.00 79.19 72 GLY A CA 1
ATOM 558 C C . GLY A 1 72 ? 31.178 4.800 -17.498 1.00 79.19 72 GLY A C 1
ATOM 559 O O . GLY A 1 72 ? 32.273 5.043 -18.001 1.00 79.19 72 GLY A O 1
ATOM 560 N N . ALA A 1 73 ? 30.692 5.499 -16.472 1.00 78.31 73 ALA A N 1
ATOM 561 C CA . ALA A 1 73 ? 31.559 6.341 -15.655 1.00 78.31 73 ALA A CA 1
ATOM 562 C C . ALA A 1 73 ? 32.344 5.452 -14.683 1.00 78.31 73 ALA A C 1
ATOM 564 O O . ALA A 1 73 ? 31.839 4.424 -14.232 1.00 78.31 73 ALA A O 1
ATOM 565 N N . SER A 1 74 ? 33.568 5.851 -14.342 1.00 83.75 74 SER A N 1
ATOM 566 C CA . SER A 1 74 ? 34.283 5.234 -13.228 1.00 83.75 74 SER A CA 1
ATOM 567 C C . SER A 1 74 ? 33.462 5.384 -11.946 1.00 83.75 74 SER A C 1
ATOM 569 O O . SER A 1 74 ? 32.933 6.469 -11.685 1.00 83.75 74 SER A O 1
ATOM 571 N N . VAL A 1 75 ? 33.390 4.299 -11.173 1.00 86.88 75 VAL A N 1
ATOM 572 C CA . VAL A 1 75 ? 32.841 4.264 -9.810 1.00 86.88 75 VAL A CA 1
ATOM 573 C C . VAL A 1 75 ? 33.415 5.445 -9.027 1.00 86.88 75 VAL A C 1
ATOM 575 O O . VAL A 1 75 ? 34.628 5.676 -9.059 1.00 86.88 75 VAL A O 1
ATOM 578 N N . ARG A 1 76 ? 32.548 6.240 -8.400 1.00 88.56 76 ARG A N 1
ATOM 579 C CA . ARG A 1 76 ? 32.957 7.372 -7.564 1.00 88.56 76 ARG A CA 1
ATOM 580 C C . ARG A 1 76 ? 33.067 6.919 -6.112 1.00 88.56 76 ARG A C 1
ATOM 582 O O . ARG A 1 76 ? 32.478 5.918 -5.724 1.00 88.56 76 ARG A O 1
ATOM 589 N N . GLU A 1 77 ? 33.812 7.672 -5.314 1.00 91.12 77 GLU A N 1
ATOM 590 C CA . GLU A 1 77 ? 33.792 7.507 -3.857 1.00 91.12 77 GLU A CA 1
ATOM 591 C C . GLU A 1 77 ? 32.340 7.607 -3.356 1.00 91.12 77 GLU A C 1
ATOM 593 O O . GLU A 1 77 ? 31.630 8.557 -3.706 1.00 91.12 77 GLU A O 1
ATOM 598 N N . GLY A 1 78 ? 31.886 6.612 -2.596 1.00 88.25 78 GLY A N 1
ATOM 599 C CA . GLY A 1 78 ? 30.492 6.459 -2.167 1.00 88.25 78 GLY A CA 1
ATOM 600 C C . GLY A 1 78 ? 29.636 5.515 -3.027 1.00 88.25 78 GLY A C 1
ATOM 601 O O . GLY A 1 78 ? 28.531 5.174 -2.605 1.00 88.25 78 GLY A O 1
ATOM 602 N N . ASP A 1 79 ? 30.112 5.076 -4.200 1.00 88.44 79 ASP A N 1
ATOM 603 C CA . ASP A 1 79 ? 29.456 4.044 -5.025 1.00 88.44 79 ASP A CA 1
ATOM 604 C C . ASP A 1 79 ? 29.873 2.612 -4.596 1.00 88.44 79 ASP A C 1
ATOM 606 O O . ASP A 1 79 ? 29.581 1.636 -5.296 1.00 88.44 79 ASP A O 1
ATOM 610 N N . GLU A 1 80 ? 30.585 2.451 -3.470 1.00 89.31 80 GLU A N 1
ATOM 611 C CA . GLU A 1 80 ? 31.005 1.140 -2.978 1.00 89.31 80 GLU A CA 1
ATOM 612 C C . GLU A 1 80 ? 29.792 0.290 -2.579 1.00 89.31 80 GLU A C 1
ATOM 614 O O . GLU A 1 80 ? 28.894 0.715 -1.850 1.00 89.31 80 GLU A O 1
ATOM 619 N N . ILE A 1 81 ? 29.776 -0.962 -3.036 1.00 87.25 81 ILE A N 1
ATOM 620 C CA . ILE A 1 81 ? 28.728 -1.908 -2.663 1.00 87.25 81 ILE A CA 1
ATOM 621 C C . ILE A 1 81 ? 28.959 -2.326 -1.200 1.00 87.25 81 ILE A C 1
ATOM 623 O O . ILE A 1 81 ? 30.051 -2.811 -0.892 1.00 87.25 81 ILE A O 1
ATOM 627 N N . PRO A 1 82 ? 27.972 -2.183 -0.292 1.00 88.69 82 PRO A N 1
ATOM 628 C CA . PRO A 1 82 ? 28.172 -2.542 1.106 1.00 88.69 82 PRO A CA 1
ATOM 629 C C . PRO A 1 82 ? 28.442 -4.041 1.291 1.00 88.69 82 PRO A C 1
ATOM 631 O O . PRO A 1 82 ? 27.931 -4.886 0.547 1.00 88.69 82 PRO A O 1
ATOM 634 N N . GLU A 1 83 ? 29.213 -4.375 2.324 1.00 85.25 83 GLU A N 1
ATOM 635 C CA . GLU A 1 83 ? 29.570 -5.757 2.660 1.00 85.25 83 GLU A CA 1
ATOM 636 C C . GLU A 1 83 ? 28.310 -6.639 2.821 1.00 85.25 83 GLU A C 1
ATOM 638 O O . GLU A 1 83 ? 27.295 -6.214 3.381 1.00 85.25 83 GLU A O 1
ATOM 643 N N . GLY A 1 84 ? 28.332 -7.854 2.258 1.00 82.44 84 GLY A N 1
ATOM 644 C CA . GLY A 1 84 ? 27.208 -8.804 2.295 1.00 82.44 84 GLY A CA 1
ATOM 645 C C . GLY A 1 84 ? 26.069 -8.565 1.285 1.00 82.44 84 GLY A C 1
ATOM 646 O O . GLY A 1 84 ? 25.106 -9.338 1.245 1.00 82.44 84 GLY A O 1
ATOM 647 N N . TRP A 1 85 ? 26.133 -7.529 0.438 1.00 80.44 85 TRP A N 1
ATOM 648 C CA . TRP A 1 85 ? 25.105 -7.307 -0.596 1.00 80.44 85 TRP A CA 1
ATOM 649 C C . TRP A 1 85 ? 25.225 -8.264 -1.786 1.00 80.44 85 TRP A C 1
ATOM 651 O O . TRP A 1 85 ? 24.198 -8.712 -2.298 1.00 80.44 85 TRP A O 1
ATOM 661 N N . LEU A 1 86 ? 26.449 -8.625 -2.181 1.00 73.75 86 LEU A N 1
ATOM 662 C CA . LEU A 1 86 ? 26.71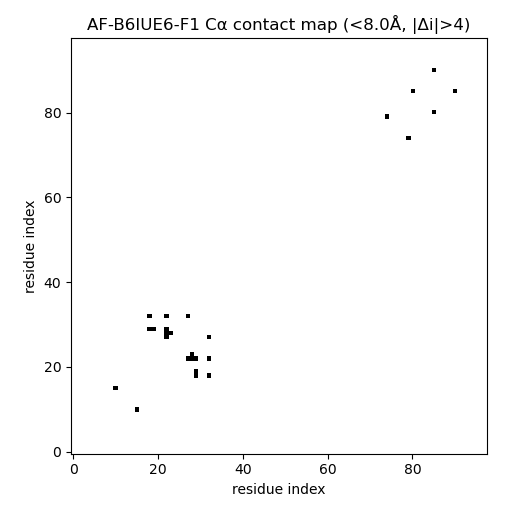3 -9.531 -3.309 1.00 73.75 86 LEU A CA 1
ATOM 663 C C . LEU A 1 86 ? 26.720 -11.017 -2.921 1.00 73.75 86 LEU A C 1
ATOM 665 O O . LEU A 1 86 ? 26.585 -11.873 -3.785 1.00 73.75 86 LEU A O 1
ATOM 669 N N . GLU A 1 87 ? 26.814 -11.341 -1.632 1.00 69.50 87 GLU A N 1
ATOM 670 C CA . GLU A 1 87 ? 26.890 -12.730 -1.149 1.00 69.50 87 GLU A CA 1
ATOM 671 C C . GLU A 1 87 ? 25.555 -13.488 -1.271 1.00 69.50 87 GLU A C 1
ATOM 673 O O . GLU A 1 87 ? 25.527 -14.716 -1.288 1.00 69.50 87 GLU A O 1
ATOM 678 N N . ARG A 1 88 ? 24.425 -12.769 -1.376 1.00 57.06 88 ARG A N 1
ATOM 679 C CA . ARG A 1 88 ? 23.080 -13.358 -1.559 1.00 57.06 88 ARG A CA 1
ATOM 680 C C . ARG A 1 88 ? 22.696 -13.581 -3.011 1.00 57.06 88 ARG A C 1
ATOM 682 O O . ARG A 1 88 ? 21.811 -14.390 -3.291 1.00 57.06 88 ARG A O 1
ATOM 689 N N . THR A 1 89 ? 23.310 -12.852 -3.931 1.00 55.81 89 THR A N 1
ATOM 690 C CA . THR A 1 89 ? 23.201 -13.180 -5.343 1.00 55.81 89 THR A CA 1
ATOM 691 C C . THR A 1 89 ? 24.162 -14.328 -5.567 1.00 55.81 89 THR A C 1
ATOM 693 O O . THR A 1 89 ? 25.364 -14.108 -5.544 1.00 55.81 89 THR A O 1
ATOM 696 N N . GLY A 1 90 ? 23.651 -15.551 -5.726 1.00 48.97 90 GLY A N 1
ATOM 697 C CA . GLY A 1 90 ? 24.439 -16.669 -6.239 1.00 48.97 90 GLY A CA 1
ATOM 698 C C . GLY A 1 90 ? 24.970 -16.305 -7.622 1.00 48.97 90 GLY A C 1
ATOM 699 O O . GLY A 1 90 ? 24.371 -16.645 -8.635 1.00 48.97 90 GLY A O 1
ATOM 700 N N . ALA A 1 91 ? 26.064 -15.554 -7.649 1.00 48.19 91 ALA A N 1
ATOM 701 C CA . ALA A 1 91 ? 26.818 -15.166 -8.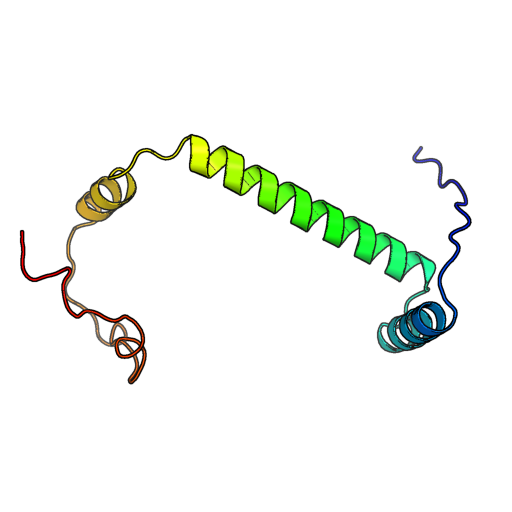822 1.00 48.19 91 ALA A CA 1
ATOM 702 C C . ALA A 1 91 ? 27.866 -16.244 -9.121 1.00 48.19 91 ALA A C 1
ATOM 704 O O . ALA A 1 91 ? 28.989 -15.945 -9.501 1.00 48.19 91 ALA A O 1
ATOM 705 N N . ASP A 1 92 ? 27.471 -17.508 -8.986 1.00 47.03 92 ASP A N 1
ATOM 706 C CA . ASP A 1 92 ? 28.154 -18.624 -9.617 1.00 47.03 92 ASP A CA 1
ATOM 707 C C . ASP A 1 92 ? 27.411 -18.906 -10.929 1.00 47.03 92 ASP A C 1
ATOM 709 O O . ASP A 1 92 ? 26.480 -19.709 -10.978 1.00 47.03 92 ASP A O 1
ATOM 713 N N . GLY A 1 93 ? 27.791 -18.205 -12.006 1.00 45.88 93 GLY A N 1
ATOM 714 C CA . GLY A 1 93 ? 27.543 -18.713 -13.363 1.00 45.88 93 GLY A CA 1
ATOM 715 C C . GLY A 1 93 ? 26.934 -17.794 -14.424 1.00 45.88 93 GLY A C 1
ATOM 716 O O . GLY A 1 93 ? 26.599 -18.315 -15.484 1.00 45.88 93 GLY A O 1
ATOM 717 N N . ALA A 1 94 ? 26.797 -16.479 -14.220 1.00 45.34 94 ALA A N 1
ATOM 718 C CA . ALA A 1 94 ? 26.273 -15.598 -15.280 1.00 45.34 94 ALA A CA 1
ATOM 719 C C . ALA A 1 94 ? 27.315 -14.698 -15.969 1.00 45.34 94 ALA A C 1
ATOM 721 O O . ALA A 1 94 ? 27.056 -14.262 -17.083 1.00 45.34 94 ALA A O 1
ATOM 722 N N . ASP A 1 95 ? 28.499 -14.483 -15.382 1.00 42.75 95 ASP A N 1
ATOM 723 C CA . ASP A 1 95 ? 29.495 -13.534 -15.926 1.00 42.75 95 ASP A CA 1
ATOM 724 C C . ASP A 1 95 ? 30.763 -14.204 -16.495 1.00 42.75 95 ASP A C 1
ATOM 726 O O . ASP A 1 95 ? 31.798 -13.578 -16.706 1.00 42.75 95 ASP A O 1
ATOM 730 N N . ALA A 1 96 ? 30.694 -15.513 -16.769 1.00 34.44 96 ALA A N 1
ATOM 731 C CA . ALA A 1 96 ? 31.770 -16.262 -17.428 1.00 34.44 96 ALA A CA 1
ATOM 732 C C . ALA A 1 96 ? 31.540 -16.477 -18.937 1.00 34.44 96 ALA A C 1
ATOM 734 O O . ALA A 1 96 ? 32.303 -17.205 -19.576 1.00 34.44 96 ALA A O 1
ATOM 735 N N . ALA A 1 97 ? 30.511 -15.870 -19.539 1.00 35.72 97 ALA A N 1
ATOM 736 C CA . ALA A 1 97 ? 30.305 -15.969 -20.980 1.00 35.72 97 ALA A CA 1
ATOM 737 C C . ALA A 1 97 ? 29.541 -14.777 -21.585 1.00 35.72 97 ALA A C 1
ATOM 739 O O . ALA A 1 97 ? 28.339 -14.876 -21.809 1.00 35.72 97 ALA A O 1
ATOM 740 N N . ARG A 1 98 ? 30.337 -13.795 -22.035 1.00 35.50 98 ARG A N 1
ATOM 741 C CA . ARG A 1 98 ? 30.125 -12.918 -23.208 1.00 35.50 98 ARG A CA 1
ATOM 742 C C . ARG A 1 98 ? 29.293 -11.653 -23.039 1.00 35.50 98 ARG A C 1
ATOM 744 O O . ARG A 1 98 ? 28.080 -11.756 -22.779 1.00 35.50 98 ARG A O 1
#

Secondary structure (DSSP, 8-state):
------------HHHHHHHHHHHHHTTS-HHHHHHHHHHHHHHHHHHHHHHHHHHTTPPTTHHHHHHHHH--PPPPTT-PPPTTSSSSS--SSSSS--

Solvent-accessible surface area (backbone atoms only — not comparable to full-atom values): 6441 Å² total; per-residue (Å²): 130,91,79,85,74,90,77,92,77,89,67,59,69,71,59,50,50,52,45,46,59,48,15,58,77,67,76,48,50,56,67,56,50,50,52,51,51,50,52,50,52,51,52,52,53,51,50,54,50,51,50,53,61,50,55,75,69,60,60,89,63,52,65,61,57,54,53,63,71,73,56,86,74,80,84,50,95,86,66,71,80,61,89,75,64,65,75,75,52,81,77,80,78,75,88,85,70,133

Sequence (98 aa):
MATVSNFALRVPPSMMQELKERAEKDETSVNQLIVMAIAEKLAALRTREYFALRQARAVPGDFERLLAKAGGASVREGDEIPEGWLERTGADGADAAR

Radius of gyration: 24.32 Å; Cα contacts (8 Å, |Δi|>4): 13; chains: 1; bounding box: 59×34×44 Å

Foldseek 3Di:
DDDDDDDDDDDPPVVVVVLVVVCVVVVHDSVVVVVVVVVVVVVVVVVVVVVVVVVVPDDPPPVVVVVVVVPDDPQDVVNDDDPPPCVPPPPPPDPPDD

pLDDT: mean 85.36, std 17.33, range [34.44, 98.31]

Organism: Rhodospirillum centenum (strain ATCC 51521 / SW) (NCBI:txid414684)

InterPro domains:
  IPR008651 Uncharacterised protein family HicB [PF05534] (6-38)
  IPR010985 Ribbon-helix-helix [SSF47598] (3-44)
  IPR013321 Arc-type ribbon-helix-helix [G3DSA:1.10.1220.10] (1-45)